Protein AF-A0A7V5L3M9-F1 (afdb_monomer_lite)

Structure (mmCIF, N/CA/C/O backbone):
data_AF-A0A7V5L3M9-F1
#
_entry.id   AF-A0A7V5L3M9-F1
#
loop_
_atom_site.group_PDB
_atom_site.id
_atom_site.type_symbol
_atom_site.label_atom_id
_atom_site.label_alt_id
_atom_site.label_comp_id
_atom_site.label_asym_id
_atom_site.label_entity_id
_atom_site.label_seq_id
_atom_site.pdbx_PDB_ins_code
_atom_site.Cartn_x
_atom_site.Cartn_y
_atom_site.Cartn_z
_atom_site.occupancy
_atom_site.B_iso_or_equiv
_atom_site.auth_seq_id
_atom_site.auth_comp_id
_atom_site.auth_asym_id
_atom_site.auth_atom_id
_atom_site.pdbx_PDB_model_num
ATOM 1 N N . LYS A 1 1 ? -10.869 14.585 -5.868 1.00 59.81 1 LYS A N 1
ATOM 2 C CA . LYS A 1 1 ? -10.123 13.793 -6.879 1.00 59.81 1 LYS A CA 1
ATOM 3 C C . LYS A 1 1 ? -8.639 13.998 -6.590 1.00 59.81 1 LYS A C 1
ATOM 5 O O . LYS A 1 1 ? -8.219 15.147 -6.610 1.00 59.81 1 LYS A O 1
ATOM 10 N N . ASN A 1 2 ? -7.891 12.953 -6.228 1.00 79.31 2 ASN A N 1
ATOM 11 C CA . ASN A 1 2 ? -6.469 13.103 -5.894 1.00 79.31 2 ASN A CA 1
ATOM 12 C C . ASN A 1 2 ? -5.640 13.315 -7.162 1.00 79.31 2 ASN A C 1
ATOM 14 O O . ASN A 1 2 ? -5.939 12.722 -8.200 1.00 79.31 2 ASN A O 1
ATOM 18 N N . GLN A 1 3 ? -4.618 14.167 -7.080 1.00 87.25 3 GLN A N 1
ATOM 19 C CA . GLN A 1 3 ? -3.645 14.326 -8.157 1.00 87.25 3 GLN A CA 1
ATOM 20 C C . GLN A 1 3 ? -2.686 13.134 -8.168 1.00 87.25 3 GLN A C 1
ATOM 22 O O . GLN A 1 3 ? -2.296 12.635 -7.111 1.00 87.25 3 GLN A O 1
ATOM 27 N N . ALA A 1 4 ? -2.306 12.685 -9.364 1.00 88.62 4 ALA A N 1
ATOM 28 C CA . ALA A 1 4 ? -1.261 11.682 -9.509 1.00 88.62 4 ALA A CA 1
ATOM 29 C C . ALA A 1 4 ? 0.074 12.260 -9.018 1.00 88.62 4 ALA A C 1
ATOM 31 O O . ALA A 1 4 ? 0.401 13.413 -9.302 1.00 88.62 4 ALA A O 1
ATOM 32 N N . VAL A 1 5 ? 0.838 11.458 -8.276 1.00 90.75 5 VAL A N 1
ATOM 33 C CA . VAL A 1 5 ? 2.149 11.846 -7.749 1.00 90.75 5 VAL A CA 1
ATOM 34 C C . VAL A 1 5 ? 3.190 10.802 -8.123 1.00 90.75 5 VAL A C 1
ATOM 36 O O . VAL A 1 5 ? 2.971 9.608 -7.932 1.00 90.75 5 VAL A O 1
ATOM 39 N N . THR A 1 6 ? 4.346 11.258 -8.599 1.00 90.19 6 THR A N 1
ATOM 40 C CA . THR A 1 6 ? 5.489 10.390 -8.909 1.00 90.19 6 THR A CA 1
ATOM 41 C C . THR A 1 6 ? 6.478 10.431 -7.754 1.00 90.19 6 THR A C 1
ATOM 43 O O . THR A 1 6 ? 6.908 11.505 -7.330 1.00 90.19 6 THR A O 1
ATOM 46 N N . LYS A 1 7 ? 6.839 9.264 -7.214 1.00 89.00 7 LYS A N 1
ATOM 47 C CA . LYS A 1 7 ? 7.798 9.133 -6.109 1.00 89.00 7 LYS A CA 1
ATOM 48 C C . LYS A 1 7 ? 8.728 7.956 -6.363 1.00 89.00 7 LYS A C 1
ATOM 50 O O . LYS A 1 7 ? 8.295 6.927 -6.866 1.00 89.00 7 LYS A O 1
ATOM 55 N N . ARG A 1 8 ? 9.990 8.088 -5.951 1.00 89.12 8 ARG A N 1
ATOM 56 C CA . ARG A 1 8 ? 10.944 6.975 -5.959 1.00 89.12 8 ARG A CA 1
ATOM 57 C C . ARG A 1 8 ? 10.711 6.093 -4.736 1.00 89.12 8 ARG A C 1
ATOM 59 O O . ARG A 1 8 ? 10.720 6.593 -3.612 1.00 89.12 8 ARG A O 1
ATOM 66 N N . TRP A 1 9 ? 10.462 4.813 -4.971 1.00 91.38 9 TRP A N 1
ATOM 67 C CA . TRP A 1 9 ? 10.316 3.785 -3.940 1.00 91.38 9 TRP A CA 1
ATOM 68 C C . TRP A 1 9 ? 11.542 2.872 -4.001 1.00 91.38 9 TRP A C 1
ATOM 70 O O . TRP A 1 9 ? 12.184 2.778 -5.052 1.00 91.38 9 TRP A O 1
ATOM 80 N N . SER A 1 10 ? 11.913 2.245 -2.886 1.00 90.44 10 SER A N 1
ATOM 81 C CA . SER A 1 10 ? 12.909 1.170 -2.935 1.00 90.44 10 SER A CA 1
ATOM 82 C C . SER A 1 10 ? 12.263 -0.088 -3.507 1.00 90.44 10 SER A C 1
ATOM 84 O O . SER A 1 10 ? 11.054 -0.272 -3.391 1.00 90.44 10 SER A O 1
ATOM 86 N N . ILE A 1 11 ? 13.063 -0.933 -4.146 1.00 86.88 11 ILE A N 1
ATOM 87 C CA . ILE A 1 11 ? 12.619 -2.191 -4.750 1.00 86.88 11 ILE A CA 1
ATOM 88 C C . ILE A 1 11 ? 13.262 -3.326 -3.949 1.00 86.88 11 ILE A C 1
ATOM 90 O O . ILE A 1 11 ? 14.381 -3.167 -3.451 1.00 86.88 11 ILE A O 1
ATOM 94 N N . SER A 1 12 ? 12.545 -4.430 -3.761 1.00 89.81 12 SER A N 1
ATOM 95 C CA . SER A 1 12 ? 13.099 -5.646 -3.167 1.00 89.81 12 SER A CA 1
ATOM 96 C C . SER A 1 12 ?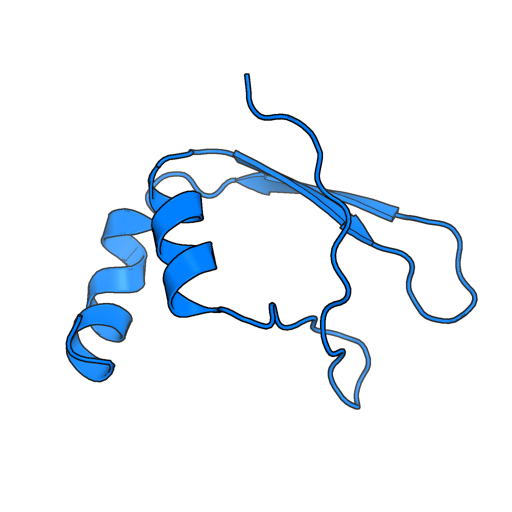 14.220 -6.232 -4.031 1.00 89.81 12 SER A C 1
ATOM 98 O O . SER A 1 12 ? 14.317 -5.972 -5.229 1.00 89.81 12 SER A O 1
ATOM 100 N N . THR A 1 13 ? 15.087 -7.043 -3.428 1.00 88.31 13 THR A N 1
ATOM 101 C CA . THR A 1 13 ? 16.216 -7.683 -4.129 1.00 88.31 13 THR A CA 1
ATOM 102 C C . THR A 1 13 ? 15.783 -8.756 -5.130 1.00 88.31 13 THR A C 1
ATOM 104 O O . THR A 1 13 ? 16.554 -9.094 -6.021 1.00 88.31 13 THR A O 1
ATOM 107 N N . ASP A 1 14 ? 14.570 -9.288 -4.978 1.00 88.06 14 ASP A N 1
ATOM 108 C CA . ASP A 1 14 ? 13.914 -10.221 -5.905 1.00 88.06 14 ASP A CA 1
ATOM 109 C C . ASP A 1 14 ? 13.045 -9.510 -6.962 1.00 88.06 14 ASP A C 1
ATOM 111 O O . ASP A 1 14 ? 12.499 -10.161 -7.844 1.00 88.06 14 ASP A O 1
ATOM 115 N N . HIS A 1 15 ? 12.952 -8.175 -6.909 1.00 82.00 15 HIS A N 1
ATOM 116 C CA . HIS A 1 15 ? 12.154 -7.330 -7.803 1.00 82.00 15 HIS A CA 1
ATOM 117 C C . HIS A 1 15 ? 10.631 -7.558 -7.773 1.00 82.00 15 HIS A C 1
ATOM 119 O O . HIS A 1 15 ? 9.927 -7.046 -8.644 1.00 82.00 15 HIS A O 1
ATOM 125 N N . GLU A 1 16 ? 10.100 -8.246 -6.761 1.00 83.75 16 GLU A N 1
ATOM 126 C CA . GLU A 1 16 ? 8.660 -8.521 -6.640 1.00 83.75 16 GLU A CA 1
ATOM 127 C C . GLU A 1 16 ? 7.890 -7.481 -5.805 1.00 83.75 16 GLU A C 1
ATOM 129 O O . GLU A 1 16 ? 6.659 -7.441 -5.836 1.00 83.75 16 GLU A O 1
ATOM 134 N N . ALA A 1 17 ? 8.586 -6.607 -5.069 1.00 88.25 17 ALA A N 1
ATOM 135 C CA . ALA A 1 17 ? 7.965 -5.634 -4.176 1.00 88.25 17 ALA A CA 1
ATOM 136 C C . ALA A 1 17 ? 8.609 -4.245 -4.249 1.00 88.25 17 ALA A C 1
ATOM 138 O O . ALA A 1 17 ? 9.799 -4.074 -4.518 1.00 88.25 17 ALA A O 1
ATOM 139 N N . THR A 1 18 ? 7.807 -3.227 -3.936 1.00 90.06 18 THR A N 1
ATOM 140 C CA . THR A 1 18 ? 8.257 -1.835 -3.831 1.00 90.06 18 THR A CA 1
ATOM 141 C C . THR A 1 18 ? 7.847 -1.238 -2.492 1.00 90.06 18 THR A C 1
ATOM 143 O O . THR A 1 18 ? 6.712 -1.440 -2.057 1.00 90.06 18 THR A O 1
ATOM 146 N N . PHE A 1 19 ? 8.725 -0.455 -1.864 1.00 91.38 19 PHE A N 1
ATOM 147 C CA . PHE A 1 19 ? 8.500 0.106 -0.533 1.00 91.38 19 PHE A CA 1
ATOM 148 C C . PHE A 1 19 ? 8.512 1.644 -0.552 1.00 91.38 19 PHE A C 1
ATOM 150 O O . PHE A 1 19 ? 9.501 2.262 -0.969 1.00 91.38 19 PHE A O 1
ATOM 157 N N . PRO A 1 20 ? 7.433 2.296 -0.084 1.00 91.88 20 PRO A N 1
ATOM 158 C CA . PRO A 1 20 ? 7.363 3.748 -0.016 1.00 91.88 20 PRO A CA 1
ATOM 159 C C . PRO A 1 20 ? 8.285 4.294 1.091 1.00 91.88 20 PRO A C 1
ATOM 161 O O . PRO A 1 20 ? 8.340 3.735 2.183 1.00 91.88 20 PRO A O 1
ATOM 164 N N . PRO A 1 21 ? 8.940 5.453 0.896 1.00 87.31 21 PRO A N 1
ATOM 165 C CA . PRO A 1 21 ? 9.888 6.011 1.872 1.00 87.31 21 PRO A CA 1
ATOM 166 C C . PRO A 1 21 ? 9.255 6.467 3.203 1.00 87.31 21 PRO A C 1
ATOM 168 O O . PRO A 1 21 ? 9.964 6.684 4.180 1.00 87.31 21 PRO A O 1
ATOM 171 N N . LYS A 1 22 ? 7.929 6.656 3.259 1.00 89.75 22 LYS A N 1
ATOM 172 C CA . LYS A 1 22 ? 7.184 7.053 4.469 1.00 89.75 22 LYS A CA 1
ATOM 173 C C . LYS A 1 22 ? 5.999 6.117 4.700 1.00 89.75 22 LYS A C 1
ATOM 175 O O . LYS A 1 22 ? 4.854 6.558 4.623 1.00 89.75 22 LYS A O 1
ATOM 180 N N . SER A 1 23 ? 6.271 4.839 4.966 1.00 89.94 23 SER A N 1
ATOM 181 C CA . SER A 1 23 ? 5.259 3.773 4.994 1.00 89.94 23 SER A CA 1
ATOM 182 C C . SER A 1 23 ? 4.050 4.087 5.873 1.00 89.94 23 SER A C 1
ATOM 184 O O . SER A 1 23 ? 2.941 4.043 5.369 1.00 89.94 23 SER A O 1
ATOM 186 N N . ILE A 1 24 ? 4.228 4.515 7.130 1.00 90.50 24 ILE A N 1
ATOM 187 C CA . ILE A 1 24 ? 3.085 4.824 8.017 1.00 90.50 24 ILE A CA 1
ATOM 188 C C . ILE A 1 24 ? 2.238 5.981 7.471 1.00 90.50 24 ILE A C 1
ATOM 190 O O . ILE A 1 24 ? 1.013 5.899 7.462 1.00 90.50 24 ILE A O 1
ATOM 194 N N . GLY A 1 25 ? 2.873 7.062 7.007 1.00 92.12 25 GLY A N 1
ATOM 195 C CA . GLY A 1 25 ? 2.154 8.203 6.432 1.00 92.12 25 GLY A CA 1
ATOM 196 C C . GLY A 1 25 ? 1.408 7.820 5.155 1.00 92.12 25 GLY A C 1
ATOM 197 O O . GLY A 1 25 ? 0.244 8.162 4.992 1.00 92.12 25 GLY A O 1
ATOM 198 N N . PHE A 1 26 ? 2.056 7.035 4.296 1.00 92.12 26 PHE A N 1
ATOM 199 C CA . PHE A 1 26 ? 1.446 6.491 3.092 1.00 92.12 26 PHE A CA 1
ATOM 200 C C . PHE A 1 26 ? 0.247 5.591 3.420 1.00 92.12 26 PHE A C 1
ATOM 202 O O . PHE A 1 26 ? -0.828 5.795 2.868 1.00 92.12 26 PHE A O 1
ATOM 209 N N . THR A 1 27 ? 0.385 4.667 4.374 1.00 92.38 27 THR A N 1
ATOM 210 C CA . THR A 1 27 ? -0.710 3.799 4.822 1.00 92.38 27 THR A CA 1
ATOM 211 C C . THR A 1 27 ? -1.866 4.609 5.413 1.00 92.38 27 THR A C 1
ATOM 213 O O . THR A 1 27 ? -3.013 4.343 5.076 1.00 92.38 27 THR A O 1
ATOM 216 N N . LYS A 1 28 ? -1.597 5.642 6.227 1.00 91.69 28 LYS A N 1
ATOM 217 C CA . LYS A 1 28 ? -2.631 6.562 6.747 1.00 91.69 28 LYS A CA 1
ATOM 218 C C . LYS A 1 28 ? -3.447 7.224 5.641 1.00 91.69 28 LYS A C 1
ATOM 220 O O . LYS A 1 28 ? -4.641 7.449 5.819 1.00 91.69 28 LYS A O 1
ATOM 225 N N . ASP A 1 29 ? -2.810 7.564 4.528 1.00 91.62 29 ASP A N 1
ATOM 226 C CA . ASP A 1 29 ? -3.499 8.157 3.387 1.00 91.62 29 ASP A CA 1
ATOM 227 C C . ASP A 1 29 ? -4.248 7.111 2.555 1.00 91.62 29 ASP A C 1
ATOM 229 O O . ASP A 1 29 ? -5.346 7.403 2.082 1.00 91.62 29 ASP A O 1
ATOM 233 N N . LEU A 1 30 ? -3.717 5.889 2.433 1.00 92.50 30 LEU A N 1
ATOM 234 C CA . LEU A 1 30 ? -4.400 4.780 1.760 1.00 92.50 30 LEU A CA 1
ATOM 235 C C . LEU A 1 30 ? -5.720 4.412 2.434 1.00 92.50 30 LEU A C 1
ATOM 237 O O . LEU A 1 30 ? -6.715 4.267 1.740 1.00 92.50 30 LEU A O 1
ATOM 241 N N . ILE A 1 31 ? -5.746 4.326 3.767 1.00 93.00 31 ILE A N 1
ATOM 242 C CA . ILE A 1 31 ? -6.937 3.934 4.544 1.00 93.00 31 ILE A CA 1
ATOM 243 C C . ILE A 1 31 ? -8.168 4.801 4.230 1.00 93.00 31 ILE A C 1
ATOM 245 O O . ILE A 1 31 ? -9.295 4.348 4.365 1.00 93.00 31 ILE A O 1
ATOM 249 N N . LYS A 1 32 ? -7.964 6.048 3.794 1.00 92.62 32 LYS A N 1
ATOM 250 C CA . LYS A 1 32 ? -9.043 6.997 3.476 1.00 92.62 32 LYS A CA 1
ATOM 251 C C . LYS A 1 32 ? -9.708 6.736 2.114 1.00 92.62 32 LYS A C 1
ATOM 253 O O . LYS A 1 32 ? -10.519 7.552 1.680 1.00 92.62 32 LYS A O 1
ATOM 258 N N . HIS A 1 33 ? -9.310 5.685 1.400 1.00 94.44 33 HIS A N 1
ATOM 259 C CA . HIS A 1 33 ? -9.716 5.410 0.026 1.00 94.44 33 HIS A CA 1
ATOM 260 C C . HIS A 1 33 ? -9.985 3.918 -0.175 1.00 94.44 33 HIS A C 1
ATOM 262 O O . HIS A 1 33 ? -9.371 3.085 0.478 1.00 94.44 33 HIS A O 1
ATOM 268 N N . ASP A 1 34 ? -10.825 3.597 -1.160 1.00 94.75 34 ASP A N 1
ATOM 269 C CA . ASP A 1 34 ? -11.158 2.208 -1.512 1.00 94.75 34 ASP A CA 1
ATOM 270 C C . ASP A 1 34 ? -10.382 1.691 -2.728 1.00 94.75 34 ASP A C 1
ATOM 272 O O . ASP A 1 34 ? -10.398 0.504 -3.032 1.00 94.75 34 ASP A O 1
ATOM 276 N N . LYS A 1 35 ? -9.701 2.576 -3.464 1.00 94.94 35 LYS A N 1
ATOM 277 C CA . LYS A 1 35 ? -8.941 2.209 -4.664 1.00 94.94 35 LYS A CA 1
ATOM 278 C C . LYS A 1 35 ? -7.599 2.913 -4.709 1.00 94.94 35 LYS A C 1
ATOM 280 O O . LYS A 1 35 ? -7.508 4.113 -4.448 1.00 94.94 35 LYS A O 1
ATOM 285 N N . LEU A 1 36 ? -6.581 2.178 -5.134 1.00 93.75 36 LEU A N 1
ATOM 286 C CA . LEU A 1 36 ? -5.242 2.691 -5.386 1.00 93.75 36 LEU A CA 1
ATOM 287 C C . LEU A 1 36 ? -4.840 2.383 -6.828 1.00 93.75 36 LEU A C 1
ATOM 289 O O . LEU A 1 36 ? -4.684 1.225 -7.196 1.00 93.75 36 LEU A O 1
ATOM 293 N N . LEU A 1 37 ? -4.631 3.425 -7.630 1.00 94.19 37 LEU A N 1
ATOM 294 C CA . LEU A 1 37 ? -4.030 3.309 -8.957 1.00 94.19 37 LEU A CA 1
ATOM 295 C C . LEU A 1 37 ? -2.515 3.501 -8.838 1.00 94.19 37 LEU A C 1
ATOM 297 O O . LEU A 1 37 ? -2.065 4.523 -8.316 1.00 94.19 37 LEU A O 1
ATOM 301 N N . VAL A 1 38 ? -1.741 2.541 -9.339 1.00 92.06 38 VAL A N 1
ATOM 302 C CA . VAL A 1 38 ? -0.276 2.587 -9.357 1.00 92.06 38 VAL A CA 1
ATOM 303 C C . VAL A 1 38 ? 0.211 2.405 -10.783 1.00 92.06 38 VAL A C 1
ATOM 305 O O . VAL A 1 38 ? -0.213 1.487 -11.480 1.00 92.06 38 VAL A O 1
ATOM 308 N N . GLN A 1 39 ? 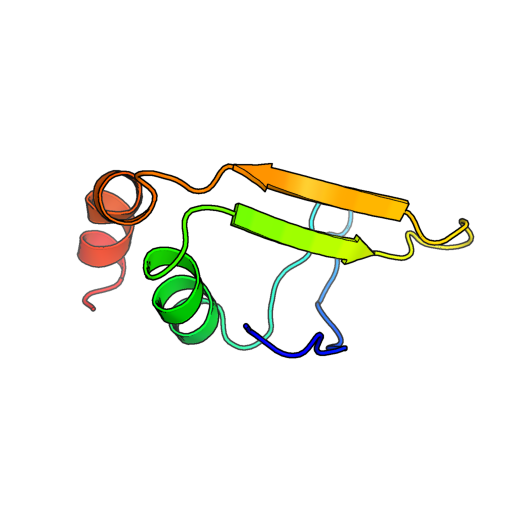1.142 3.262 -11.187 1.00 90.62 39 GLN A N 1
ATOM 309 C CA . GLN A 1 39 ? 1.996 3.030 -12.340 1.00 90.62 39 GLN A CA 1
ATOM 310 C C . GLN A 1 39 ? 3.401 2.735 -11.827 1.00 90.62 39 GLN A C 1
ATOM 312 O O . GLN A 1 39 ? 3.950 3.520 -11.051 1.00 90.62 39 GLN A O 1
ATOM 317 N N . LEU A 1 40 ? 3.975 1.614 -12.248 1.00 86.12 40 LEU A N 1
ATOM 318 C CA . LEU A 1 40 ? 5.340 1.230 -11.911 1.00 86.12 40 LEU A CA 1
ATOM 319 C C . LEU A 1 40 ? 6.082 0.822 -13.182 1.00 86.12 40 LEU A C 1
ATOM 321 O O . LEU A 1 40 ? 5.491 0.268 -14.103 1.00 86.12 40 LEU A O 1
ATOM 325 N N . THR A 1 41 ? 7.374 1.116 -13.235 1.00 81.00 41 THR A N 1
ATOM 326 C CA . THR A 1 41 ? 8.250 0.721 -14.342 1.00 81.00 41 THR A CA 1
ATOM 327 C C . THR A 1 41 ? 9.251 -0.286 -13.786 1.00 81.00 41 THR A C 1
ATOM 329 O O . THR A 1 41 ? 10.189 0.139 -13.103 1.00 81.00 41 THR A O 1
ATOM 332 N N . PRO A 1 42 ? 9.044 -1.601 -13.990 1.00 72.75 42 PRO A N 1
ATOM 333 C CA . PRO A 1 42 ? 10.017 -2.616 -13.597 1.00 72.75 42 PRO A CA 1
ATOM 334 C C . PRO A 1 42 ? 11.336 -2.413 -14.358 1.00 72.75 42 PRO A C 1
ATOM 336 O O . PRO A 1 42 ? 11.371 -1.738 -15.390 1.00 72.75 42 PRO A O 1
ATOM 339 N N . TYR A 1 43 ? 12.440 -2.963 -13.848 1.00 69.19 43 TYR A N 1
ATOM 340 C CA . TYR A 1 43 ? 13.762 -2.779 -14.456 1.00 69.19 43 TYR A CA 1
ATOM 341 C C . TYR A 1 43 ? 13.775 -3.188 -15.937 1.00 69.19 43 TYR A C 1
ATOM 343 O O . TYR A 1 43 ? 13.631 -4.359 -16.260 1.00 69.19 43 TYR A O 1
ATOM 351 N N . GLY A 1 44 ? 14.000 -2.216 -16.827 1.00 68.19 44 GLY A N 1
ATOM 352 C CA . GLY A 1 44 ? 14.145 -2.448 -18.269 1.00 68.19 44 GLY A CA 1
ATOM 353 C C . GLY A 1 44 ? 12.841 -2.674 -19.041 1.00 68.19 44 GLY A C 1
ATOM 354 O O . GLY A 1 44 ? 12.902 -2.819 -20.259 1.00 68.19 44 GLY A O 1
ATOM 355 N N . ASP A 1 45 ? 11.690 -2.654 -18.366 1.00 71.38 45 ASP A N 1
ATOM 356 C CA . ASP A 1 45 ? 10.380 -2.913 -18.965 1.00 71.38 45 ASP A CA 1
ATOM 357 C C . ASP A 1 45 ? 9.574 -1.637 -19.237 1.00 71.38 45 ASP A C 1
ATOM 359 O O . ASP A 1 45 ? 9.896 -0.529 -18.796 1.00 71.38 45 ASP A O 1
ATOM 363 N N . SER A 1 46 ? 8.480 -1.801 -19.984 1.00 81.81 46 SER A N 1
ATOM 364 C CA . SER A 1 46 ? 7.496 -0.735 -20.181 1.00 81.81 46 SER A CA 1
ATOM 365 C C . SER A 1 46 ? 6.729 -0.438 -18.881 1.00 81.81 46 SER A C 1
ATOM 367 O O . SER A 1 46 ? 6.494 -1.351 -18.088 1.00 81.81 46 SER A O 1
ATOM 369 N N . PRO A 1 47 ? 6.287 0.815 -18.646 1.00 85.00 47 PRO A N 1
ATOM 370 C CA . PRO A 1 47 ? 5.458 1.140 -17.491 1.00 85.00 47 PRO A CA 1
ATOM 371 C C . PRO A 1 47 ? 4.183 0.294 -17.468 1.00 85.00 47 PRO A C 1
ATOM 373 O O . PRO A 1 47 ? 3.411 0.303 -18.427 1.00 85.00 47 PRO A O 1
ATOM 376 N N . VAL A 1 48 ? 3.928 -0.381 -16.351 1.00 87.62 48 VAL A N 1
ATOM 377 C CA . VAL A 1 48 ? 2.690 -1.123 -16.113 1.00 87.62 48 VAL A CA 1
ATOM 378 C C . VAL A 1 48 ? 1.794 -0.337 -15.166 1.00 87.62 48 VAL A C 1
ATOM 380 O O . VAL A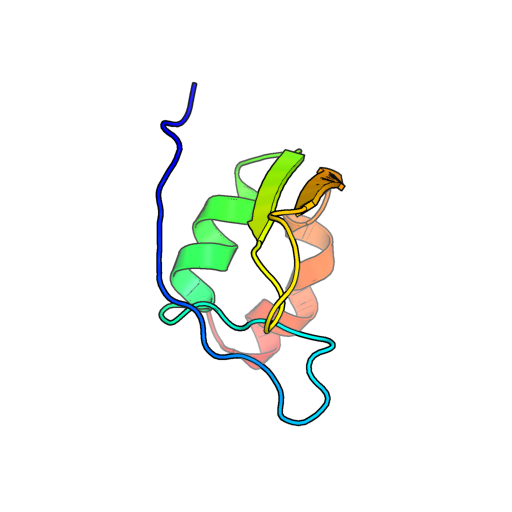 1 48 ? 2.258 0.285 -14.208 1.00 87.62 48 VAL A O 1
ATOM 383 N N . MET A 1 49 ? 0.494 -0.338 -15.453 1.00 91.25 49 MET A N 1
ATOM 384 C CA . MET A 1 49 ? -0.526 0.274 -14.607 1.00 91.25 49 MET A CA 1
ATOM 385 C C . MET A 1 49 ? -1.401 -0.807 -13.994 1.00 91.25 49 MET A C 1
ATOM 387 O O . MET A 1 49 ? -1.885 -1.692 -14.694 1.00 91.25 49 MET A O 1
ATOM 391 N N . THR A 1 50 ? -1.641 -0.700 -12.695 1.00 90.56 50 THR A N 1
ATOM 392 C CA . THR A 1 50 ? -2.523 -1.604 -11.963 1.00 90.56 50 THR A CA 1
ATOM 393 C C . THR A 1 50 ? -3.388 -0.829 -10.979 1.00 90.56 50 THR A C 1
ATOM 395 O O . THR A 1 50 ? -2.990 0.217 -10.461 1.00 90.56 50 THR A O 1
ATOM 398 N N . THR A 1 51 ? -4.600 -1.324 -10.745 1.00 94.62 51 THR A N 1
ATOM 399 C CA . THR A 1 51 ? -5.514 -0.781 -9.740 1.00 94.62 51 THR A CA 1
ATOM 400 C C . THR A 1 51 ? -5.739 -1.831 -8.670 1.00 94.62 51 THR A C 1
ATOM 402 O O . THR A 1 51 ? -6.183 -2.935 -8.971 1.00 94.62 51 THR A O 1
ATOM 405 N N . PHE A 1 52 ? -5.474 -1.463 -7.425 1.00 93.00 52 PHE A N 1
ATOM 406 C CA . PHE A 1 52 ? -5.771 -2.276 -6.259 1.00 93.00 52 PHE A CA 1
ATOM 407 C C . PHE A 1 52 ? -7.089 -1.826 -5.640 1.00 93.00 52 PHE A C 1
ATOM 409 O O . PHE A 1 52 ? -7.314 -0.625 -5.456 1.00 93.00 52 PHE A O 1
ATOM 416 N N . ASP A 1 53 ? -7.933 -2.796 -5.306 1.00 95.25 53 ASP A N 1
ATOM 417 C CA . ASP A 1 53 ? -9.021 -2.593 -4.358 1.00 95.25 53 ASP A CA 1
ATOM 418 C C . ASP A 1 53 ? -8.426 -2.636 -2.947 1.00 95.25 53 ASP A C 1
ATOM 420 O O . ASP A 1 53 ? -7.755 -3.598 -2.568 1.00 95.25 53 ASP A O 1
ATOM 424 N N . ILE A 1 54 ? -8.599 -1.544 -2.215 1.00 95.19 54 ILE A N 1
ATOM 425 C CA . ILE A 1 54 ? -8.117 -1.367 -0.845 1.00 95.19 54 ILE A CA 1
ATOM 426 C C . ILE A 1 54 ? -9.280 -1.064 0.111 1.00 95.19 54 ILE A C 1
ATOM 428 O O . ILE A 1 54 ? -9.056 -0.602 1.231 1.00 95.19 54 ILE A O 1
ATOM 432 N N . GLY A 1 55 ? -10.520 -1.336 -0.307 1.00 95.44 55 GLY A N 1
ATOM 433 C CA . GLY A 1 55 ? -11.681 -1.270 0.570 1.00 95.44 55 GLY A CA 1
ATOM 434 C C . GLY A 1 55 ? -11.489 -2.159 1.803 1.00 95.44 55 GLY A C 1
ATOM 435 O O . GLY A 1 55 ? -11.010 -3.290 1.717 1.00 95.44 55 GLY A O 1
ATOM 436 N N . GLY A 1 56 ? -11.822 -1.632 2.982 1.00 94.06 56 GLY A N 1
ATOM 437 C CA . GLY A 1 56 ? -11.650 -2.354 4.249 1.00 94.06 56 GLY A CA 1
ATOM 438 C C . GLY A 1 56 ? -10.208 -2.417 4.772 1.00 94.06 56 GLY A C 1
ATOM 439 O O . GLY A 1 56 ? -9.960 -3.075 5.787 1.00 94.06 56 GLY A O 1
ATOM 440 N N . LEU A 1 57 ? -9.257 -1.705 4.149 1.00 94.12 57 LEU A N 1
ATOM 441 C CA . LEU A 1 57 ? -7.870 -1.646 4.620 1.00 94.12 57 LEU A CA 1
ATOM 442 C C . LEU A 1 57 ? -7.766 -1.156 6.073 1.00 94.12 57 LEU A C 1
ATOM 444 O O . LEU A 1 57 ? -6.926 -1.659 6.815 1.00 94.12 57 LEU A O 1
ATOM 448 N N . GLU A 1 58 ? -8.628 -0.225 6.504 1.00 92.81 58 GLU A N 1
ATOM 449 C CA . GLU A 1 58 ? -8.657 0.272 7.890 1.00 92.81 58 GLU A CA 1
ATOM 450 C C . GLU A 1 58 ? -8.752 -0.857 8.922 1.00 92.81 58 GLU A C 1
ATOM 452 O O . GLU A 1 58 ? -8.029 -0.878 9.922 1.00 92.81 58 GLU A O 1
ATOM 457 N N . GLU A 1 59 ? -9.636 -1.811 8.644 1.00 94.50 59 GLU A N 1
ATOM 458 C CA . GLU A 1 59 ? -9.921 -2.948 9.504 1.00 94.50 59 GLU A CA 1
ATOM 459 C C . GLU A 1 59 ? -8.794 -3.979 9.433 1.00 94.50 59 GLU A C 1
ATOM 461 O O . GLU A 1 59 ? -8.301 -4.438 10.467 1.00 94.50 59 GLU A O 1
ATOM 466 N N . ALA A 1 60 ? -8.325 -4.280 8.219 1.00 94.00 60 ALA A N 1
ATOM 467 C CA . ALA A 1 60 ? -7.287 -5.277 7.9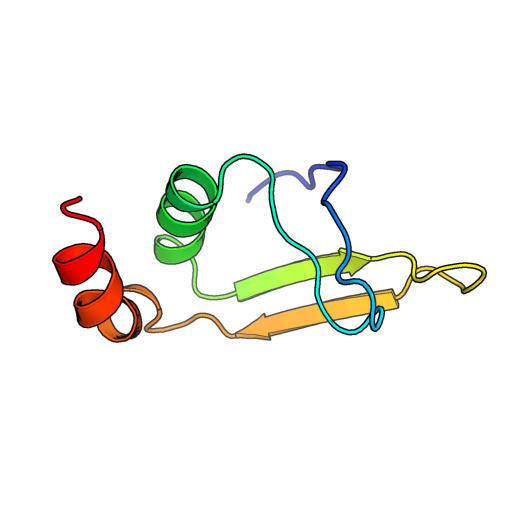77 1.00 94.00 60 ALA A CA 1
ATOM 468 C C . ALA A 1 60 ? -5.950 -4.935 8.658 1.00 94.00 60 ALA A C 1
ATOM 470 O O . ALA A 1 60 ? -5.239 -5.833 9.111 1.00 94.00 60 ALA A O 1
ATOM 471 N N . ILE A 1 61 ? -5.601 -3.647 8.782 1.00 93.50 61 ILE A N 1
ATOM 472 C CA . ILE A 1 61 ? -4.314 -3.241 9.367 1.00 93.50 61 ILE A CA 1
ATOM 473 C C . ILE A 1 61 ? -4.328 -3.080 10.893 1.00 93.50 61 ILE A C 1
ATOM 475 O O . ILE A 1 61 ? -3.290 -2.738 11.465 1.00 93.50 61 ILE A O 1
ATOM 479 N N . LYS A 1 62 ? -5.454 -3.299 11.587 1.00 93.94 62 LYS A N 1
ATOM 480 C CA . LYS A 1 62 ? -5.532 -3.162 13.058 1.00 93.94 62 LYS A CA 1
ATOM 481 C C . LYS A 1 62 ? -4.421 -3.919 13.810 1.00 93.94 62 LYS A C 1
ATOM 483 O O . LYS A 1 62 ? -3.822 -3.315 14.706 1.00 93.94 62 LYS A O 1
ATOM 488 N N . PRO A 1 63 ? -4.072 -5.175 13.457 1.00 94.00 63 PRO A N 1
ATOM 489 C CA . PRO A 1 63 ? -2.960 -5.880 14.097 1.00 94.00 63 PRO A CA 1
ATOM 490 C C . PRO A 1 63 ? -1.616 -5.170 13.892 1.00 94.00 63 PRO A C 1
ATOM 492 O O . PRO A 1 63 ? -0.831 -5.046 14.830 1.00 94.00 63 PRO A O 1
ATOM 495 N N . LEU A 1 64 ? -1.380 -4.643 12.687 1.00 90.81 64 LEU A N 1
ATOM 496 C CA . LEU A 1 64 ? -0.160 -3.914 12.343 1.00 90.81 64 LEU A CA 1
ATOM 497 C C . LEU A 1 64 ? -0.063 -2.586 13.105 1.00 90.81 64 LEU A C 1
ATOM 499 O O . LEU A 1 64 ? 0.994 -2.255 13.632 1.00 90.81 64 LEU A O 1
ATOM 503 N N . ARG A 1 65 ? -1.171 -1.847 13.233 1.00 90.56 65 ARG A N 1
ATOM 504 C CA . ARG A 1 65 ? -1.232 -0.613 14.038 1.00 90.56 65 ARG A CA 1
ATOM 505 C C . ARG A 1 65 ? -0.889 -0.868 15.498 1.00 90.56 65 ARG A C 1
ATOM 507 O O . ARG A 1 65 ? -0.106 -0.122 16.079 1.00 90.56 65 ARG A O 1
ATOM 514 N N . LYS A 1 66 ? -1.428 -1.952 16.066 1.00 92.38 66 LYS A N 1
ATOM 515 C CA . LYS A 1 66 ? -1.119 -2.377 17.434 1.00 92.38 66 LYS A CA 1
ATOM 516 C C . LYS A 1 66 ? 0.358 -2.739 17.594 1.00 92.38 66 LYS A C 1
ATOM 518 O O . LYS A 1 66 ? 0.953 -2.359 18.589 1.00 92.38 66 LYS A O 1
ATOM 523 N N . ALA A 1 67 ? 0.947 -3.447 16.632 1.00 92.81 67 ALA A N 1
ATOM 524 C CA . ALA A 1 67 ? 2.362 -3.817 16.677 1.00 92.81 67 ALA A CA 1
ATOM 525 C C . ALA A 1 67 ? 3.303 -2.609 16.520 1.00 92.81 67 ALA A C 1
ATOM 527 O O . ALA A 1 67 ? 4.384 -2.581 17.100 1.00 92.81 67 ALA A O 1
ATOM 528 N N . CYS A 1 68 ? 2.890 -1.607 15.743 1.00 88.06 68 CYS A N 1
ATOM 529 C CA . CYS A 1 68 ? 3.678 -0.410 15.464 1.00 88.06 68 CYS A CA 1
ATOM 530 C C . CYS A 1 68 ? 3.345 0.791 16.377 1.00 88.06 68 CYS A C 1
ATOM 532 O O . CYS A 1 68 ? 3.913 1.860 16.164 1.00 88.06 68 CYS A O 1
ATOM 534 N N . ASN A 1 69 ? 2.440 0.640 17.353 1.00 87.56 69 ASN A N 1
ATOM 535 C CA . ASN A 1 69 ? 1.995 1.670 18.306 1.00 87.56 69 ASN A CA 1
ATOM 5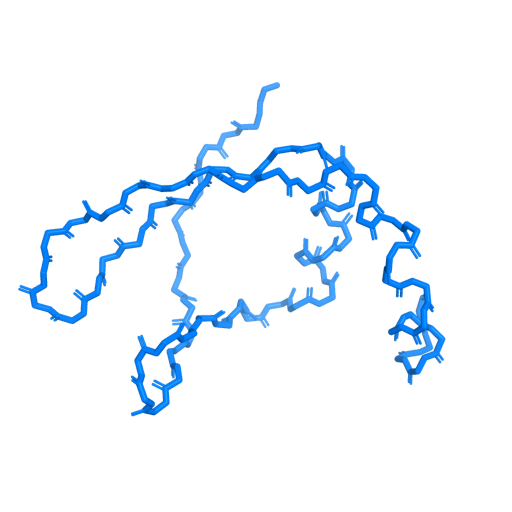36 C C . ASN A 1 69 ? 1.583 3.022 17.678 1.00 87.56 69 ASN A C 1
ATOM 538 O O . ASN A 1 69 ? 2.116 4.067 18.061 1.00 87.56 69 ASN A O 1
ATOM 542 N N . TRP A 1 70 ? 0.622 3.031 16.742 1.00 82.94 70 TRP A N 1
ATOM 543 C CA . TRP A 1 70 ? 0.126 4.287 16.145 1.00 82.94 70 TRP A CA 1
ATOM 544 C C . TRP A 1 70 ? -1.361 4.336 15.758 1.00 82.94 70 TRP A C 1
ATOM 546 O O . TRP A 1 70 ? -2.005 3.293 15.480 1.00 82.94 70 TRP A O 1
#

Radius of gyration: 13.54 Å; chains: 1; bounding box: 28×24×38 Å

Foldseek 3Di:
DDDDDDDDWDADPVRPDTHDPCRVVVLVVLQVDQKDWDWDAGVPHDIDIDMDGCPCVVVVCVVVCVVVVD

pLDDT: mean 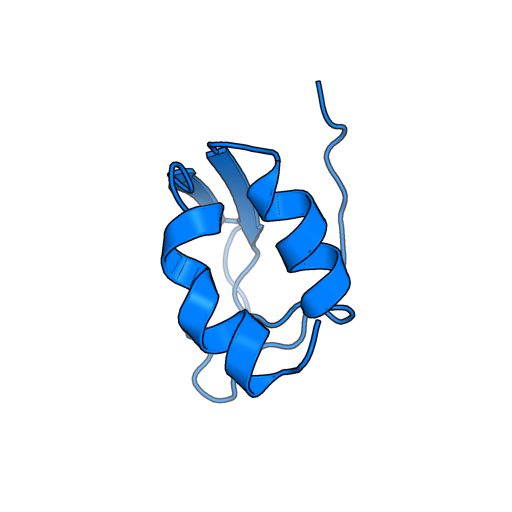88.87, std 6.86, range [59.81, 95.44]

Secondary structure (DSSP, 8-state):
-PPP-----EE-TTSS-EE-TTHHHHHHHHTT-SEEEEEE--TTSPPEEEEEE-TTHHHHTHHHHHHHT-

Sequence (70 aa):
KNQAVTKRWSISTDHEATFPPKSIGFTKDLIKHDKLLVQLTPYGDSPVMTTFDIGGLEEAIKPLRKACNW